Protein AF-E5FQI4-F1 (afdb_monomer_lite)

Sequence (164 aa):
KVDKHSTGGVGDKVTLILAPLVASFGVPVAKMSGRGLGHTGGTLDKLESIPGFKFEKTEKEFIDQVKETGIAIIGQSDELVKADKLLYALRDVTATVDIIPLIASSVMSKKIAAGSDAILLDVTVGDGAFMKSVEDARLLAQTMVDLGKSVGRETVAVITNMSQ

Foldseek 3Di:
DEEEDELFAAPPPCCVPVQLVCLVVVAQYQEEWEAADDNTGTNVVVQPVPPPDAQDDDPVRSVVCCVPRSGHYHYDDCPQPVVLVVVCVVCSVVVNNLPLVNSLCSVLSNVVSSVHQEYEYEQEEPDGGSHPDPVSSVVSQVSNCVVCVVVNHHYHYDYYYRND

Organism: Lactococcus lactis subsp. lactis (NCBI:txid1360)

Radius of gyration: 15.25 Å; chains: 1; bounding box: 43×40×39 Å

pLDDT: mean 90.94, std 6.34, range [64.56, 98.31]

Secondary structure (DSSP, 8-state):
-EEEEE---SS--HHHHHHHHHHHTT--EEEE----BTTBPPHHHHHTTSTT------HHHHHHHHHHHSEEEEPPPTTTTHHHHHHHHHHHTTT-SS-HHHHHHHHHHHHHHTT-SEEEEEEEESTTSSB-SHHHHHHHHHHHHHHHHHTT-EEEEEEEE---

Structure (mmCIF, N/CA/C/O backbone):
data_AF-E5FQI4-F1
#
_entry.id   AF-E5FQI4-F1
#
loop_
_atom_site.group_PDB
_atom_site.id
_atom_site.type_symbol
_atom_site.label_atom_id
_atom_site.label_alt_id
_atom_site.label_comp_id
_atom_site.label_asym_id
_atom_site.label_entity_id
_atom_site.label_seq_id
_atom_site.pdbx_PDB_ins_code
_atom_site.Cartn_x
_atom_site.Cartn_y
_atom_site.Cartn_z
_atom_site.occupancy
_atom_site.B_iso_or_equiv
_atom_site.auth_seq_id
_atom_site.auth_comp_id
_atom_site.auth_asym_id
_atom_site.auth_atom_id
_atom_site.pdbx_PDB_model_num
ATOM 1 N N . LYS A 1 1 ? -11.974 -5.415 7.367 1.00 84.25 1 LYS A N 1
ATOM 2 C CA . LYS A 1 1 ? -11.230 -4.143 7.178 1.00 84.25 1 LYS A CA 1
ATOM 3 C C . LYS A 1 1 ? -10.576 -4.161 5.809 1.00 84.25 1 LYS A C 1
ATOM 5 O O . LYS A 1 1 ? -10.021 -5.197 5.448 1.00 84.25 1 LYS A O 1
ATOM 10 N N . VAL A 1 2 ? -10.653 -3.057 5.067 1.00 90.94 2 VAL A N 1
ATOM 11 C CA . VAL A 1 2 ? -10.083 -2.956 3.714 1.00 90.94 2 VAL A CA 1
ATOM 12 C C . VAL A 1 2 ? -8.929 -1.953 3.673 1.00 90.94 2 VAL A C 1
ATOM 14 O O . VAL A 1 2 ? -8.959 -0.949 4.389 1.00 90.94 2 VAL A O 1
ATOM 17 N N . ASP A 1 3 ? -7.935 -2.212 2.823 1.00 90.81 3 ASP A N 1
ATOM 18 C CA . ASP A 1 3 ? -6.847 -1.275 2.516 1.00 90.81 3 ASP A CA 1
ATOM 19 C C . ASP A 1 3 ? -6.609 -1.200 0.999 1.00 90.81 3 ASP A C 1
ATOM 21 O O . ASP A 1 3 ? -6.837 -2.158 0.261 1.00 90.81 3 ASP A O 1
ATOM 25 N N . LYS A 1 4 ? -6.130 -0.043 0.536 1.00 93.38 4 LYS A N 1
ATOM 26 C CA . LYS A 1 4 ? -5.667 0.184 -0.835 1.00 93.38 4 LYS A CA 1
ATOM 27 C C . LYS A 1 4 ? -4.193 0.534 -0.808 1.00 93.38 4 LYS A C 1
ATOM 29 O O . LYS A 1 4 ? -3.795 1.434 -0.075 1.00 93.38 4 LYS A O 1
ATOM 34 N N . HIS A 1 5 ? -3.375 -0.081 -1.646 1.00 93.19 5 HIS A N 1
ATOM 35 C CA . HIS A 1 5 ? -1.988 0.329 -1.847 1.00 93.19 5 HIS A CA 1
ATOM 36 C C . HIS A 1 5 ? -1.765 0.774 -3.290 1.00 93.19 5 HIS A C 1
ATOM 38 O O . HIS A 1 5 ? -2.374 0.221 -4.193 1.00 93.19 5 HIS A O 1
ATOM 44 N N . SER A 1 6 ? -0.919 1.783 -3.488 1.00 92.94 6 SER A N 1
ATOM 45 C CA . SER A 1 6 ? -0.426 2.205 -4.802 1.00 92.94 6 SER A CA 1
ATOM 46 C C . SER A 1 6 ? 1.059 1.919 -4.845 1.00 92.94 6 SER A C 1
ATOM 48 O O . SER A 1 6 ? 1.744 2.264 -3.882 1.00 92.94 6 SER A O 1
ATOM 50 N N . THR A 1 7 ? 1.559 1.337 -5.932 1.00 90.06 7 THR A N 1
ATOM 51 C CA . THR A 1 7 ? 3.007 1.159 -6.125 1.00 90.06 7 THR A CA 1
ATOM 52 C C . THR A 1 7 ? 3.751 2.487 -6.266 1.00 90.06 7 THR A C 1
ATOM 54 O O . THR A 1 7 ? 4.971 2.498 -6.169 1.00 90.06 7 THR A O 1
ATOM 57 N N . GLY A 1 8 ? 3.038 3.605 -6.436 1.00 83.69 8 GLY A N 1
ATOM 58 C CA . GLY A 1 8 ? 3.603 4.950 -6.505 1.00 83.69 8 GLY A CA 1
ATOM 59 C C . GLY A 1 8 ? 3.399 5.585 -7.875 1.00 83.69 8 GLY A C 1
ATOM 60 O O . GLY A 1 8 ? 3.287 4.899 -8.888 1.00 83.69 8 GLY A O 1
ATOM 61 N N . GLY A 1 9 ? 3.322 6.909 -7.904 1.00 86.62 9 GLY A N 1
ATOM 62 C CA . GLY A 1 9 ? 3.080 7.657 -9.130 1.00 86.62 9 GLY A CA 1
ATOM 63 C C . GLY A 1 9 ? 3.129 9.161 -8.912 1.00 86.62 9 GLY A C 1
ATOM 64 O O . GLY A 1 9 ? 3.142 9.653 -7.775 1.00 86.62 9 GLY A O 1
ATOM 65 N N . VAL A 1 10 ? 3.142 9.903 -10.012 1.00 89.88 10 VAL A N 1
ATOM 66 C CA . VAL A 1 10 ? 3.104 11.365 -9.996 1.00 89.88 10 VAL A CA 1
ATOM 67 C C . VAL A 1 10 ? 1.650 11.814 -9.854 1.00 89.88 10 VAL A C 1
ATOM 69 O O . VAL A 1 10 ? 0.756 11.329 -10.532 1.00 89.88 10 VAL A O 1
ATOM 72 N N . GLY A 1 11 ? 1.371 12.708 -8.903 1.00 88.88 11 GLY A N 1
ATOM 73 C CA . GLY A 1 11 ? 0.021 13.258 -8.732 1.00 88.88 11 GLY A CA 1
ATOM 74 C C . GLY A 1 11 ? -1.050 12.296 -8.183 1.00 88.88 11 GLY A C 1
ATOM 75 O O . GLY A 1 11 ? -2.192 12.728 -8.026 1.00 88.88 11 GLY A O 1
ATOM 76 N N . ASP A 1 12 ? -0.714 11.053 -7.803 1.00 91.38 12 ASP A N 1
ATOM 77 C CA . ASP A 1 12 ? -1.692 10.057 -7.316 1.00 91.38 12 ASP A CA 1
ATOM 78 C C . ASP A 1 12 ? -2.394 10.509 -6.021 1.00 91.38 12 ASP A C 1
ATOM 80 O O . ASP A 1 12 ? -1.868 10.410 -4.908 1.00 91.38 12 ASP A O 1
ATOM 84 N N . LYS A 1 13 ? -3.612 11.028 -6.168 1.00 94.12 13 LYS A N 1
ATOM 85 C CA . LYS A 1 13 ? -4.482 11.498 -5.081 1.00 94.12 13 LYS A CA 1
ATOM 86 C C . LYS A 1 13 ? -5.642 10.546 -4.799 1.00 94.12 13 LYS A C 1
ATOM 88 O O . LYS A 1 13 ? -6.552 10.915 -4.060 1.00 94.12 13 LYS A O 1
ATOM 93 N N . VAL A 1 14 ? -5.610 9.328 -5.351 1.00 95.19 14 VAL A N 1
ATOM 94 C CA . VAL A 1 14 ? -6.718 8.367 -5.258 1.00 95.19 14 VAL A CA 1
ATOM 95 C C . VAL A 1 14 ? -7.086 8.103 -3.803 1.00 95.19 14 VAL A C 1
ATOM 97 O O . VAL A 1 14 ? -8.263 8.146 -3.468 1.00 95.19 14 VAL A O 1
ATOM 100 N N . THR A 1 15 ? -6.106 7.914 -2.913 1.00 95.00 15 THR A N 1
ATOM 101 C CA . THR A 1 15 ? -6.368 7.656 -1.485 1.00 95.00 15 THR A CA 1
ATOM 102 C C . THR A 1 15 ? -7.215 8.747 -0.824 1.00 95.00 15 THR A C 1
ATOM 104 O O . THR A 1 15 ? -8.093 8.420 -0.031 1.00 95.00 15 THR A O 1
ATOM 107 N N . LEU A 1 16 ? -6.978 10.023 -1.156 1.00 95.00 16 LEU A N 1
ATOM 108 C CA . LEU A 1 16 ? -7.677 11.157 -0.537 1.00 95.00 16 LEU A CA 1
ATOM 109 C C . LEU A 1 16 ? -9.179 11.156 -0.849 1.00 95.00 16 LEU A C 1
ATOM 111 O O . LEU A 1 16 ? -9.964 11.699 -0.082 1.00 95.00 16 LEU A O 1
ATOM 115 N N . ILE A 1 17 ? -9.565 10.540 -1.968 1.00 96.38 17 ILE A N 1
ATOM 116 C CA . ILE A 1 17 ? -10.950 10.462 -2.441 1.00 96.38 17 ILE A CA 1
ATOM 117 C C . ILE A 1 17 ? -11.551 9.100 -2.083 1.00 96.38 17 ILE A C 1
ATOM 119 O O . ILE A 1 17 ? -12.643 9.016 -1.529 1.00 96.38 17 ILE A O 1
ATOM 123 N N . LEU A 1 18 ? -10.823 8.023 -2.378 1.00 95.25 18 LEU A N 1
ATOM 124 C CA . LEU A 1 18 ? -11.298 6.652 -2.238 1.00 95.25 18 LEU A CA 1
ATOM 125 C C . LEU A 1 18 ? -11.556 6.286 -0.778 1.00 95.25 18 LEU A C 1
ATOM 127 O O . LEU A 1 18 ? -12.556 5.640 -0.490 1.00 95.25 18 LEU A O 1
ATOM 131 N N . ALA A 1 19 ? -10.677 6.694 0.139 1.00 94.69 19 ALA A N 1
ATOM 132 C CA . ALA A 1 19 ? -10.818 6.332 1.541 1.00 94.69 19 ALA A CA 1
ATOM 133 C C . ALA A 1 19 ? -12.125 6.878 2.158 1.00 94.69 19 ALA A C 1
ATOM 135 O O . ALA A 1 19 ? -12.893 6.065 2.676 1.00 94.69 19 ALA A O 1
ATOM 136 N N . PRO A 1 20 ? -12.447 8.191 2.080 1.00 95.62 20 PRO A N 1
ATOM 137 C CA . PRO A 1 20 ? -13.720 8.691 2.602 1.00 95.62 20 PRO A CA 1
ATOM 138 C C . PRO A 1 20 ? -14.929 8.187 1.804 1.00 95.62 20 PRO A C 1
ATOM 140 O O . PRO A 1 20 ? -15.966 7.909 2.400 1.00 95.62 20 PRO A O 1
ATOM 143 N N . LEU A 1 21 ? -14.803 8.004 0.482 1.00 96.88 21 LEU A N 1
ATOM 144 C CA . LEU A 1 21 ? -15.883 7.455 -0.343 1.00 96.88 21 LEU A CA 1
ATOM 145 C C . LEU A 1 21 ? -16.272 6.043 0.109 1.00 96.88 21 LEU A C 1
ATOM 147 O O . LEU A 1 21 ? -17.442 5.778 0.357 1.00 96.88 21 LEU A O 1
ATOM 151 N N . VAL A 1 22 ? -15.298 5.144 0.261 1.00 95.31 22 VAL A N 1
ATOM 152 C CA . VAL A 1 22 ? -15.537 3.761 0.701 1.00 95.31 22 VAL A CA 1
ATOM 153 C C . VAL A 1 22 ? -16.083 3.726 2.131 1.00 95.31 22 VAL A C 1
ATOM 155 O O . VAL A 1 22 ? -17.049 3.011 2.396 1.00 95.31 22 VAL A O 1
ATOM 158 N N . ALA A 1 23 ? -15.534 4.549 3.030 1.00 95.69 23 ALA A N 1
ATOM 159 C CA . ALA A 1 23 ? -16.032 4.665 4.399 1.00 95.69 23 ALA A CA 1
ATOM 160 C C . ALA A 1 23 ? -17.492 5.152 4.459 1.00 95.69 23 ALA A C 1
ATOM 162 O O . ALA A 1 23 ? -18.260 4.670 5.290 1.00 95.69 23 ALA A O 1
ATOM 163 N N . SER A 1 24 ? -17.912 6.028 3.535 1.00 96.69 24 SER A N 1
ATOM 164 C CA . SER A 1 24 ? -19.301 6.507 3.447 1.00 96.69 24 SER A CA 1
ATOM 16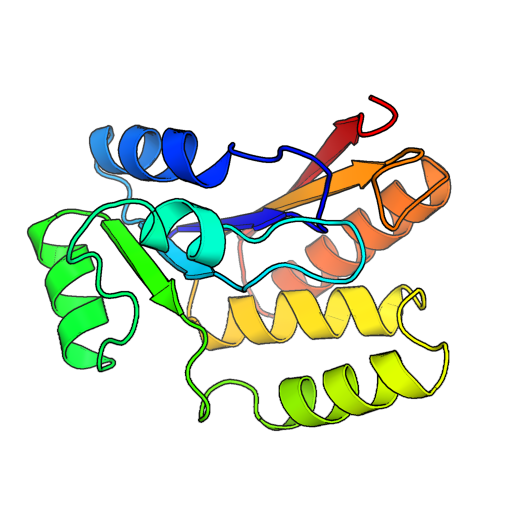5 C C . SER A 1 24 ? -20.321 5.401 3.132 1.00 96.69 24 SER A C 1
ATOM 167 O O . SER A 1 24 ? -21.494 5.539 3.468 1.00 96.69 24 SER A O 1
ATOM 169 N N . PHE A 1 25 ? -19.874 4.272 2.568 1.00 96.25 25 PHE A N 1
ATOM 170 C CA . PHE A 1 25 ? -20.691 3.073 2.346 1.00 96.25 25 PHE A CA 1
ATOM 171 C C . PHE A 1 25 ? -20.656 2.083 3.527 1.00 96.25 25 PHE A C 1
ATOM 173 O O . PHE A 1 25 ? -21.089 0.941 3.388 1.00 96.25 25 PHE A O 1
ATOM 180 N N . GLY A 1 26 ? -20.129 2.485 4.689 1.00 94.75 26 GLY A N 1
ATOM 181 C CA . GLY A 1 26 ? -20.068 1.647 5.892 1.00 94.75 26 GLY A CA 1
ATOM 182 C C . GLY A 1 26 ? -18.933 0.618 5.893 1.00 94.75 26 GLY A C 1
ATOM 183 O O . GLY A 1 26 ? -18.915 -0.282 6.731 1.00 94.75 26 GLY A O 1
ATOM 184 N N . VAL A 1 27 ? -17.977 0.730 4.967 1.00 95.25 27 VAL A N 1
ATOM 185 C CA . VAL A 1 27 ? -16.831 -0.181 4.881 1.00 95.25 27 VAL A CA 1
ATOM 186 C C . VAL A 1 27 ? -15.670 0.366 5.724 1.00 95.25 27 VAL A C 1
ATOM 188 O O . VAL A 1 27 ? -15.182 1.455 5.428 1.00 95.25 27 VAL A O 1
ATOM 191 N N . PRO A 1 28 ? -15.159 -0.369 6.734 1.00 94.50 28 PRO A N 1
ATOM 192 C CA . PRO A 1 28 ? -14.067 0.124 7.573 1.00 94.50 28 PRO A CA 1
ATOM 193 C C . PRO A 1 28 ? -12.742 0.228 6.805 1.00 94.50 28 PRO A C 1
ATOM 195 O O . PRO A 1 28 ? -12.174 -0.797 6.398 1.00 94.50 28 PRO A O 1
ATOM 198 N N . VAL A 1 29 ? -12.226 1.453 6.668 1.00 93.69 29 VAL A N 1
ATOM 199 C CA . VAL A 1 29 ? -10.956 1.769 5.998 1.00 93.69 29 VAL A CA 1
ATOM 200 C C . VAL A 1 29 ? -9.863 2.010 7.036 1.00 93.69 29 VAL A C 1
ATOM 202 O O . VAL A 1 29 ? -9.844 3.025 7.731 1.00 93.69 29 VAL A O 1
ATOM 205 N N . ALA A 1 30 ? -8.923 1.073 7.127 1.00 89.75 30 ALA A N 1
ATOM 206 C CA . ALA A 1 30 ? -7.845 1.086 8.111 1.00 89.75 30 ALA A CA 1
ATOM 207 C C . ALA A 1 30 ? -6.500 1.126 7.375 1.00 89.75 30 ALA A C 1
ATOM 209 O O . A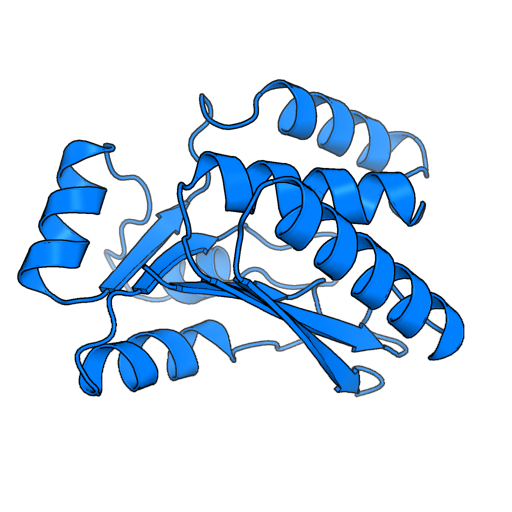LA A 1 30 ? -5.948 0.086 7.019 1.00 89.75 30 ALA A O 1
ATOM 210 N N . LYS A 1 31 ? -5.993 2.333 7.094 1.00 89.00 31 LYS A N 1
ATOM 211 C CA . LYS A 1 31 ? -4.905 2.529 6.134 1.00 89.00 31 LYS A CA 1
ATOM 212 C C . LYS A 1 31 ? -3.645 3.121 6.759 1.00 89.00 31 LYS A C 1
ATOM 214 O O . LYS A 1 31 ? -3.642 4.238 7.266 1.00 89.00 31 LYS A O 1
ATOM 219 N N . MET A 1 32 ? -2.529 2.419 6.571 1.00 86.88 32 MET A N 1
ATOM 220 C CA . MET A 1 32 ? -1.186 2.974 6.768 1.00 86.88 32 MET A CA 1
ATOM 221 C C . MET A 1 32 ? -0.636 3.492 5.434 1.00 86.88 32 MET A C 1
ATOM 223 O O . MET A 1 32 ? -0.619 2.764 4.428 1.00 86.88 32 MET A O 1
ATOM 227 N N . SER A 1 33 ? -0.192 4.747 5.427 1.00 87.88 33 SER A N 1
ATOM 228 C CA . SER A 1 33 ? 0.365 5.439 4.260 1.00 87.88 33 SER A CA 1
ATOM 229 C C . SER A 1 33 ? 1.818 5.844 4.488 1.00 87.88 33 SER A C 1
ATOM 231 O O . SER A 1 33 ? 2.274 5.930 5.621 1.00 87.88 33 SER A O 1
ATOM 233 N N . GLY A 1 34 ? 2.551 6.057 3.396 1.00 83.31 34 GLY A N 1
ATOM 234 C CA . GLY A 1 34 ? 3.926 6.552 3.420 1.00 83.31 34 GLY A CA 1
ATOM 235 C C . GLY A 1 34 ? 4.048 7.981 2.891 1.00 83.31 34 GLY A C 1
ATOM 236 O O . GLY A 1 34 ? 3.088 8.551 2.349 1.00 83.31 34 GLY A O 1
ATOM 237 N N . ARG A 1 35 ? 5.258 8.518 3.047 1.00 85.12 35 ARG A N 1
ATOM 238 C CA . ARG A 1 35 ? 5.745 9.723 2.366 1.00 85.12 35 ARG A CA 1
ATOM 239 C C . ARG A 1 35 ? 6.190 9.397 0.935 1.00 85.12 35 ARG A C 1
ATOM 241 O O . ARG A 1 35 ? 6.174 8.231 0.535 1.00 85.12 35 ARG A O 1
ATOM 248 N N . GLY A 1 36 ? 6.526 10.426 0.167 1.00 81.62 36 GLY A N 1
ATOM 249 C CA . GLY A 1 36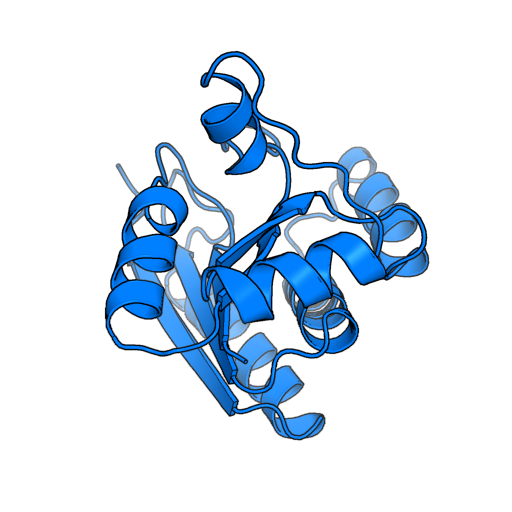 ? 7.045 10.302 -1.192 1.00 81.62 36 GLY A CA 1
ATOM 250 C C . GLY A 1 36 ? 8.361 9.528 -1.268 1.00 81.62 36 GLY A C 1
ATOM 251 O O . GLY A 1 36 ? 9.116 9.465 -0.298 1.00 81.62 36 GLY A O 1
ATOM 252 N N . LEU A 1 37 ? 8.625 8.943 -2.439 1.00 72.00 37 LEU A N 1
ATOM 253 C CA . LEU A 1 37 ? 9.883 8.272 -2.767 1.00 72.00 37 LEU A CA 1
ATOM 254 C C . LEU A 1 37 ? 10.380 8.733 -4.137 1.00 72.00 37 LEU A C 1
ATOM 256 O O . LEU A 1 37 ? 9.645 8.663 -5.129 1.00 72.00 37 LEU A O 1
ATOM 260 N N . GLY A 1 38 ? 11.646 9.144 -4.210 1.00 75.50 38 GLY A N 1
ATOM 261 C CA . GLY A 1 38 ? 12.243 9.643 -5.444 1.00 75.50 38 GLY A CA 1
ATOM 262 C C . GLY A 1 38 ? 11.437 10.819 -5.999 1.00 75.50 38 GLY A C 1
ATOM 263 O O . GLY A 1 38 ? 11.236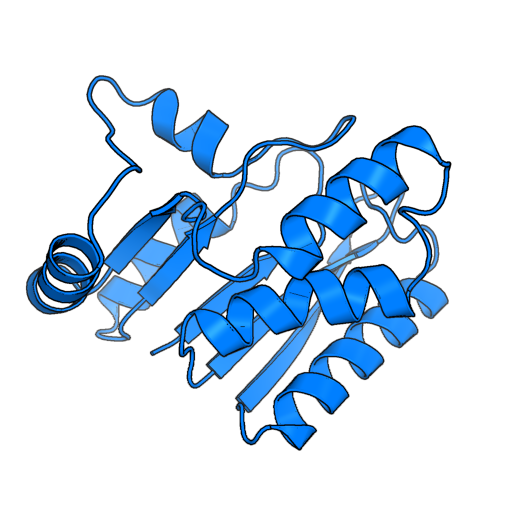 11.818 -5.316 1.00 75.50 38 GLY A O 1
ATOM 264 N N . HIS A 1 39 ? 10.941 10.684 -7.228 1.00 80.88 39 HIS A N 1
ATOM 265 C CA . HIS A 1 39 ? 10.108 11.698 -7.886 1.00 80.88 39 HIS A CA 1
ATOM 266 C C . HIS A 1 39 ? 8.601 11.551 -7.589 1.00 80.88 39 HIS A C 1
ATOM 268 O O . HIS A 1 39 ? 7.800 12.368 -8.045 1.00 80.88 39 HIS A O 1
ATOM 274 N N . THR A 1 40 ? 8.190 10.515 -6.852 1.00 81.69 40 THR A N 1
ATOM 275 C CA . THR A 1 40 ? 6.778 10.244 -6.538 1.00 81.69 40 THR A CA 1
ATOM 276 C C . THR A 1 40 ? 6.378 10.870 -5.200 1.00 81.69 40 THR A C 1
ATOM 278 O O . THR A 1 40 ? 7.145 10.855 -4.238 1.00 81.69 40 THR A O 1
ATOM 281 N N . GLY A 1 41 ? 5.164 11.422 -5.118 1.00 84.19 41 GLY A N 1
ATOM 282 C CA . GLY A 1 41 ? 4.650 12.058 -3.897 1.00 84.19 41 GLY A CA 1
ATOM 283 C C . GLY A 1 41 ? 3.875 11.093 -2.994 1.00 84.19 41 GLY A C 1
ATOM 284 O O . GLY A 1 41 ? 3.172 10.210 -3.485 1.00 84.19 41 GLY A O 1
ATOM 285 N N . GLY A 1 42 ? 3.933 11.292 -1.674 1.00 89.00 42 GLY A N 1
ATOM 286 C CA . GLY A 1 42 ? 3.230 10.464 -0.693 1.00 89.00 42 GLY A CA 1
ATOM 287 C C . GLY A 1 42 ? 1.817 10.946 -0.378 1.00 89.00 42 GLY A C 1
ATOM 288 O O . GLY A 1 42 ? 1.460 12.102 -0.595 1.00 89.00 42 GLY A O 1
ATOM 289 N N . THR A 1 43 ? 0.983 10.059 0.172 1.00 92.69 43 THR A N 1
ATOM 290 C CA . THR A 1 43 ? -0.333 10.469 0.702 1.00 92.69 43 THR A CA 1
ATOM 291 C C . THR A 1 43 ? -0.171 11.311 1.969 1.00 92.69 43 THR A C 1
ATOM 293 O O . THR A 1 43 ? -0.930 12.257 2.157 1.00 92.69 43 THR A O 1
ATOM 296 N N . LEU A 1 44 ? 0.813 10.993 2.821 1.00 91.38 44 LEU A N 1
ATOM 297 C CA . LEU A 1 44 ? 1.037 11.736 4.064 1.00 91.38 44 LEU A CA 1
ATOM 298 C C . LEU A 1 44 ? 1.453 13.181 3.798 1.00 91.38 44 LEU A C 1
ATOM 300 O O . LEU A 1 44 ? 0.855 14.079 4.375 1.00 91.38 44 LEU A O 1
ATOM 304 N N . ASP A 1 45 ? 2.378 13.401 2.859 1.00 90.31 45 ASP A N 1
ATOM 305 C CA . ASP A 1 45 ? 2.854 14.750 2.521 1.00 90.31 45 ASP A CA 1
ATOM 306 C C . ASP A 1 45 ? 1.702 15.645 2.028 1.00 90.31 45 ASP A C 1
ATOM 308 O O . ASP A 1 45 ? 1.668 16.845 2.280 1.00 90.31 45 ASP A O 1
ATOM 312 N N . LYS A 1 46 ? 0.709 15.046 1.355 1.00 94.38 46 LYS A N 1
ATOM 313 C CA . LYS A 1 46 ? -0.501 15.744 0.897 1.00 94.38 46 LYS A CA 1
ATOM 314 C C . LYS A 1 46 ? -1.456 16.051 2.047 1.00 94.38 46 LYS A C 1
ATOM 316 O O . LYS A 1 46 ? -2.070 17.105 2.052 1.00 94.38 46 LYS A O 1
ATOM 321 N N . LEU A 1 47 ? -1.616 15.136 3.002 1.00 94.88 47 LEU A N 1
ATOM 322 C CA . LEU A 1 47 ? -2.500 15.349 4.152 1.00 94.88 47 LEU A CA 1
ATOM 323 C C . LEU A 1 47 ? -1.922 16.364 5.144 1.00 94.88 47 LEU A C 1
ATOM 325 O O . LEU A 1 47 ? -2.679 17.125 5.735 1.00 94.88 47 LEU A O 1
ATOM 329 N N . GLU A 1 48 ? -0.598 16.429 5.282 1.00 93.31 48 GLU A N 1
ATOM 330 C CA . GLU A 1 48 ? 0.085 17.441 6.099 1.00 93.31 48 GLU A CA 1
ATOM 331 C C . GLU A 1 48 ? -0.098 18.872 5.579 1.00 93.31 48 GLU A C 1
ATOM 333 O O . GLU A 1 48 ? 0.085 19.822 6.338 1.00 93.31 48 GLU A O 1
ATOM 338 N N . SER A 1 49 ? -0.516 19.059 4.321 1.00 94.81 49 SER A N 1
ATOM 339 C CA . SER A 1 49 ? -0.882 20.391 3.833 1.00 94.81 49 SER A CA 1
ATOM 340 C C . SER A 1 49 ? -2.151 20.936 4.502 1.00 94.81 49 SER A C 1
ATOM 342 O O . SER A 1 49 ? -2.461 22.115 4.342 1.00 94.81 49 SER A O 1
ATOM 344 N N . ILE A 1 50 ? -2.914 20.093 5.207 1.00 96.25 50 ILE A N 1
ATOM 345 C CA . ILE A 1 50 ? -4.082 20.489 5.994 1.00 96.25 50 ILE A CA 1
ATOM 346 C C . ILE A 1 50 ? -3.590 20.928 7.385 1.00 96.25 50 ILE A C 1
ATOM 348 O O . ILE A 1 50 ? -3.070 20.095 8.135 1.00 96.25 50 ILE A O 1
ATOM 352 N N . PRO A 1 51 ? -3.765 22.207 7.774 1.00 96.19 51 PRO A N 1
ATOM 353 C CA . PRO A 1 51 ? -3.284 22.703 9.059 1.00 96.19 51 PRO A CA 1
ATOM 354 C C . PRO A 1 51 ? -3.808 21.879 10.241 1.00 96.19 51 PRO A C 1
ATOM 356 O O . PRO A 1 51 ? -5.014 21.707 10.410 1.00 96.19 51 PRO A O 1
ATOM 359 N N . GLY A 1 52 ? -2.888 21.380 11.070 1.00 93.12 52 GLY A N 1
ATOM 360 C CA . GLY A 1 52 ? -3.211 20.597 12.265 1.00 93.12 52 GLY A CA 1
ATOM 361 C C . GLY A 1 52 ? -3.486 19.109 12.024 1.00 93.12 52 GLY A C 1
ATOM 362 O O . GLY A 1 52 ? -3.808 18.407 12.984 1.00 93.12 52 GLY A O 1
ATOM 363 N N . PHE A 1 53 ? -3.343 18.601 10.794 1.00 92.88 53 PHE A N 1
ATOM 364 C CA . PHE A 1 53 ? -3.470 17.170 10.526 1.00 92.88 53 PHE A CA 1
ATOM 365 C C . PHE A 1 53 ? -2.372 16.371 11.244 1.00 92.88 53 PHE A C 1
ATOM 367 O O . PHE A 1 53 ? -1.184 16.653 11.098 1.00 92.88 53 PHE A O 1
ATOM 374 N N . LYS A 1 54 ? -2.770 15.350 12.013 1.00 88.94 54 LYS A N 1
ATOM 375 C CA . LYS A 1 54 ? -1.858 14.448 12.732 1.00 88.94 54 LYS A CA 1
ATOM 376 C C . LYS A 1 54 ? -2.024 13.022 12.217 1.00 88.94 54 LYS A C 1
ATOM 378 O O . LYS A 1 54 ? -3.102 12.443 12.346 1.00 88.94 54 LYS A O 1
ATOM 383 N N . PHE A 1 55 ? -0.953 12.458 11.662 1.00 87.88 55 PHE A N 1
ATOM 384 C CA . PHE A 1 55 ? -0.909 11.074 11.167 1.00 87.88 55 PHE A CA 1
ATOM 385 C C . PHE A 1 55 ? -0.234 10.103 12.144 1.00 87.88 55 PHE A C 1
ATOM 387 O O . PHE A 1 55 ? -0.338 8.890 11.961 1.00 87.88 55 PHE A O 1
ATOM 394 N N . GLU A 1 56 ? 0.462 10.613 13.159 1.00 87.12 56 GLU A N 1
ATOM 395 C CA . GLU A 1 56 ? 1.031 9.816 14.244 1.00 87.12 56 GLU A CA 1
ATOM 396 C C . GLU A 1 56 ? -0.070 9.503 15.254 1.00 87.12 56 GLU A C 1
ATOM 398 O O . GLU A 1 56 ? -0.663 10.406 15.847 1.00 87.12 56 GLU A O 1
ATOM 403 N N . LYS A 1 57 ? -0.375 8.214 15.403 1.00 84.19 57 LYS A N 1
ATOM 404 C CA . LYS A 1 57 ? -1.387 7.701 16.325 1.00 84.19 57 LYS A CA 1
ATOM 405 C C . LYS A 1 57 ? -0.893 6.410 16.949 1.00 84.19 57 LYS A C 1
ATOM 407 O O . LYS A 1 57 ? -0.271 5.588 16.277 1.00 84.19 57 LYS A O 1
ATOM 412 N N . THR A 1 58 ? -1.211 6.219 18.220 1.00 86.56 58 THR A N 1
ATOM 413 C CA . THR A 1 58 ? -1.082 4.919 18.877 1.00 86.56 58 THR A CA 1
ATOM 414 C C . THR A 1 58 ? -2.026 3.902 18.232 1.00 86.56 58 THR A C 1
ATOM 416 O O . THR A 1 58 ? -3.027 4.261 17.607 1.00 86.56 58 THR A O 1
ATOM 419 N N . GLU A 1 59 ? -1.749 2.609 18.417 1.00 82.75 59 GLU A N 1
ATOM 420 C CA . GLU A 1 59 ? -2.632 1.539 17.934 1.00 82.75 59 GLU A CA 1
ATOM 421 C C . GLU A 1 59 ? -4.067 1.705 18.456 1.00 82.75 59 GLU A C 1
ATOM 423 O O . GLU A 1 59 ? -5.033 1.549 17.707 1.00 82.75 59 GLU A O 1
ATOM 428 N N . LYS A 1 60 ? -4.212 2.100 19.726 1.00 89.31 60 LYS A N 1
ATOM 429 C CA . LYS A 1 60 ? -5.515 2.366 20.337 1.00 89.31 60 LYS A CA 1
ATOM 430 C C . LYS A 1 60 ? -6.254 3.502 19.631 1.00 89.31 60 LYS A C 1
ATOM 432 O O . LYS A 1 60 ? -7.398 3.311 19.236 1.00 89.31 60 LYS A O 1
ATOM 437 N N . GLU A 1 61 ? -5.611 4.652 19.433 1.00 91.25 61 GLU A N 1
ATOM 438 C CA . GLU A 1 61 ? -6.224 5.797 18.741 1.00 91.25 61 GLU A CA 1
ATOM 439 C C . GLU A 1 61 ? -6.592 5.469 17.291 1.00 91.25 61 GLU A C 1
ATOM 441 O O . GLU A 1 61 ? -7.609 5.942 16.787 1.00 91.25 61 GLU A O 1
ATOM 446 N N . PHE A 1 62 ? -5.781 4.650 16.617 1.00 88.06 62 PHE A N 1
ATOM 447 C CA . PHE A 1 62 ? -6.072 4.159 15.274 1.00 88.06 62 PHE A CA 1
ATOM 448 C C . PHE A 1 62 ? -7.334 3.288 15.250 1.00 88.06 62 PHE A C 1
ATOM 450 O O . PHE A 1 62 ? -8.235 3.531 14.446 1.00 88.06 62 PHE A O 1
ATOM 457 N N . ILE A 1 63 ? -7.428 2.305 16.149 1.00 88.94 63 ILE A N 1
ATOM 458 C CA . ILE A 1 63 ? -8.592 1.417 16.256 1.00 88.94 63 ILE A CA 1
ATOM 459 C C . ILE A 1 63 ? -9.850 2.209 16.620 1.00 88.94 63 ILE A C 1
ATOM 461 O O . ILE A 1 63 ? -10.899 2.003 16.007 1.00 88.94 63 ILE A O 1
ATOM 465 N N . ASP A 1 64 ? -9.748 3.098 17.606 1.00 94.06 64 ASP A N 1
ATOM 466 C CA . ASP A 1 64 ? -10.875 3.888 18.094 1.00 94.06 64 ASP A CA 1
ATOM 467 C C . ASP A 1 64 ? -11.395 4.821 16.985 1.00 94.06 64 ASP A C 1
ATOM 469 O O . ASP A 1 64 ? -12.598 4.845 16.729 1.00 94.06 64 ASP A O 1
ATOM 473 N N . GLN A 1 65 ? -10.508 5.461 16.211 1.00 93.56 65 GLN A N 1
ATOM 474 C CA . GLN A 1 65 ? -10.913 6.291 15.072 1.00 93.56 65 GLN A CA 1
ATOM 475 C C . GLN A 1 65 ? -11.626 5.490 13.971 1.00 93.56 65 GLN A C 1
ATOM 477 O O . GLN A 1 65 ? -12.631 5.962 13.433 1.00 93.56 65 GLN A O 1
ATOM 482 N N . VAL A 1 66 ? -11.139 4.292 13.617 1.00 93.25 66 VAL A N 1
ATOM 483 C CA . VAL A 1 66 ? -11.809 3.445 12.609 1.00 93.25 66 VAL A CA 1
ATOM 484 C C . VAL A 1 66 ? -13.203 3.035 13.087 1.00 93.25 66 VAL A C 1
ATOM 486 O O . VAL A 1 66 ? -14.126 2.988 12.279 1.00 93.25 66 VAL A O 1
ATOM 489 N N . LYS A 1 67 ? -13.380 2.763 14.385 1.00 93.69 67 LYS A N 1
ATOM 490 C CA . LYS A 1 67 ? -14.692 2.428 14.962 1.00 93.69 67 LYS A CA 1
ATOM 491 C C . LYS A 1 67 ? -15.646 3.622 14.994 1.00 93.69 67 LYS A C 1
ATOM 493 O O . LYS A 1 67 ? -16.830 3.438 14.748 1.00 93.69 67 LYS A O 1
ATOM 498 N N . GLU A 1 68 ? -15.140 4.810 15.309 1.00 95.50 68 GLU A N 1
ATOM 499 C CA . GLU A 1 68 ? -15.947 6.027 15.448 1.00 95.50 68 GLU A CA 1
ATOM 500 C C . GLU A 1 68 ? -16.344 6.622 14.092 1.00 95.50 68 GLU A C 1
ATOM 502 O O . GLU A 1 68 ? -17.499 6.975 13.874 1.00 95.50 68 GLU A O 1
ATOM 507 N N . THR A 1 69 ? -15.387 6.722 13.168 1.00 94.81 69 THR A N 1
ATOM 508 C CA . THR A 1 69 ? -15.547 7.473 11.909 1.00 94.81 69 THR A CA 1
ATOM 509 C C . THR A 1 69 ? -15.574 6.589 10.663 1.00 94.81 69 THR A C 1
ATOM 511 O O . THR A 1 69 ? -15.828 7.078 9.565 1.00 94.81 69 THR A O 1
ATOM 514 N N . GLY A 1 70 ? -15.279 5.293 10.797 1.00 94.38 70 GLY A N 1
ATOM 515 C CA . GLY A 1 70 ? -15.166 4.356 9.675 1.00 94.38 70 GLY A CA 1
ATOM 516 C C . GLY A 1 70 ? -13.847 4.447 8.897 1.00 94.38 70 GLY A C 1
ATOM 517 O O . GLY A 1 70 ? -13.591 3.594 8.044 1.00 94.38 70 GLY A O 1
ATOM 518 N N . ILE A 1 71 ? -12.989 5.436 9.183 1.00 95.00 71 ILE A N 1
ATOM 519 C CA . ILE A 1 71 ? -11.760 5.705 8.427 1.00 95.00 71 ILE A CA 1
ATOM 520 C C . ILE A 1 71 ? -10.609 6.172 9.319 1.00 95.00 71 ILE A C 1
ATOM 522 O O . ILE A 1 71 ? -10.729 7.124 10.085 1.00 95.00 71 ILE A O 1
ATOM 526 N N . ALA A 1 72 ? -9.431 5.585 9.124 1.00 92.56 72 ALA A N 1
ATOM 527 C CA . ALA A 1 72 ? -8.182 6.157 9.611 1.00 92.56 72 ALA A CA 1
ATOM 528 C C . ALA A 1 72 ? -7.074 6.044 8.559 1.00 92.56 72 ALA A C 1
ATOM 530 O O . ALA A 1 72 ? -6.850 4.976 7.984 1.00 92.56 72 ALA A O 1
ATOM 531 N N . ILE A 1 73 ? -6.370 7.158 8.338 1.00 92.06 73 ILE A N 1
ATOM 532 C CA . ILE A 1 73 ? -5.143 7.223 7.541 1.00 92.06 73 ILE A CA 1
ATOM 533 C C . ILE A 1 73 ? -4.025 7.675 8.471 1.00 92.06 73 ILE A C 1
ATOM 535 O O . ILE A 1 73 ? -4.017 8.820 8.917 1.00 92.06 73 ILE A O 1
ATOM 539 N N . ILE A 1 74 ? -3.098 6.768 8.758 1.00 89.44 74 ILE A N 1
ATOM 540 C CA . ILE A 1 74 ? -1.979 7.014 9.669 1.00 89.44 74 ILE A CA 1
ATOM 541 C C . ILE A 1 74 ? -0.641 6.824 8.962 1.00 89.44 74 ILE A C 1
ATOM 543 O O . ILE A 1 74 ? -0.566 6.237 7.873 1.00 89.44 74 ILE A O 1
ATOM 547 N N . GLY A 1 75 ? 0.417 7.325 9.592 1.00 85.19 75 GLY A N 1
ATOM 548 C CA . GLY A 1 75 ? 1.782 7.018 9.194 1.00 85.19 75 GLY A CA 1
ATOM 549 C C . GLY A 1 75 ? 2.154 5.564 9.459 1.00 85.19 75 GLY A C 1
ATOM 550 O O . GLY A 1 75 ? 1.453 4.829 10.155 1.00 85.19 75 GLY A O 1
ATOM 551 N N . GLN A 1 76 ? 3.273 5.139 8.883 1.00 74.81 76 GLN A N 1
ATOM 552 C CA . GLN A 1 76 ? 3.881 3.860 9.236 1.00 74.81 76 GLN A CA 1
ATOM 553 C C . GLN A 1 76 ? 4.467 3.971 10.650 1.00 74.81 76 GLN A C 1
ATOM 555 O O . GLN A 1 76 ? 5.214 4.905 10.925 1.00 74.81 76 GLN A O 1
ATOM 560 N N . SER A 1 77 ? 4.112 3.041 11.541 1.00 70.25 77 SER A N 1
ATOM 561 C CA . SER A 1 77 ? 4.745 2.934 12.861 1.00 70.25 77 SER A CA 1
ATOM 562 C C . SER A 1 77 ? 6.153 2.358 12.721 1.00 70.25 77 SER A C 1
ATOM 564 O O . SER A 1 77 ? 6.361 1.427 11.944 1.00 70.25 77 SER A O 1
ATOM 566 N N . ASP A 1 78 ? 7.097 2.867 13.514 1.00 64.56 78 ASP A N 1
ATOM 567 C CA . ASP A 1 78 ? 8.481 2.385 13.560 1.00 64.56 78 ASP A CA 1
ATOM 568 C C . ASP A 1 78 ? 8.619 0.938 14.049 1.00 64.56 78 ASP A C 1
ATOM 570 O O . ASP A 1 78 ? 9.622 0.277 13.761 1.00 64.56 78 ASP A O 1
ATOM 574 N N . GLU A 1 79 ? 7.618 0.433 14.770 1.00 68.81 79 GLU A N 1
ATOM 575 C CA . GLU A 1 79 ? 7.626 -0.934 15.292 1.00 68.81 79 GLU A CA 1
ATOM 576 C C . GLU A 1 79 ? 7.045 -1.951 14.306 1.00 68.81 79 GLU A C 1
ATOM 578 O O . GLU A 1 79 ? 7.383 -3.137 14.353 1.00 68.81 79 GLU A O 1
ATOM 583 N N . LEU A 1 80 ? 6.207 -1.501 13.367 1.00 71.06 80 LEU A N 1
ATOM 584 C CA . LEU A 1 80 ? 5.586 -2.381 12.388 1.00 71.06 80 LEU A CA 1
ATOM 585 C C . LEU A 1 80 ? 6.581 -2.656 11.251 1.00 71.06 80 LEU A C 1
ATOM 587 O O . LEU A 1 80 ? 7.128 -1.731 10.662 1.00 71.06 80 LEU A O 1
ATOM 591 N N . VAL A 1 81 ? 6.821 -3.934 10.938 1.00 79.69 81 VAL A N 1
ATOM 592 C CA . VAL A 1 81 ? 7.710 -4.397 9.848 1.00 79.69 81 VAL A CA 1
ATOM 593 C C . VAL A 1 81 ? 9.136 -3.811 9.847 1.00 79.69 81 VAL A C 1
ATOM 595 O O . VAL A 1 81 ? 9.704 -3.509 8.799 1.00 79.69 81 VAL A O 1
ATOM 598 N N . LYS A 1 82 ? 9.781 -3.725 11.017 1.00 85.44 82 LYS A N 1
ATOM 599 C CA . LYS A 1 82 ? 11.156 -3.203 11.178 1.00 85.44 82 LYS A CA 1
ATOM 600 C C . LYS A 1 82 ? 12.185 -3.763 10.178 1.00 85.44 82 LYS A C 1
ATOM 602 O O . LYS A 1 82 ? 13.052 -3.025 9.715 1.00 85.44 82 LYS A O 1
ATOM 607 N N . ALA A 1 83 ? 12.085 -5.046 9.827 1.00 89.81 83 ALA A N 1
ATOM 608 C CA . ALA A 1 83 ? 12.962 -5.672 8.835 1.00 89.81 83 ALA A CA 1
ATOM 609 C C . ALA A 1 83 ? 12.791 -5.067 7.431 1.00 89.81 83 ALA A C 1
ATOM 611 O O . ALA A 1 83 ? 13.786 -4.770 6.774 1.00 89.81 83 ALA A O 1
ATOM 612 N N . ASP A 1 84 ? 11.547 -4.830 7.000 1.00 87.94 84 ASP A N 1
ATOM 613 C CA . ASP A 1 84 ? 11.258 -4.160 5.730 1.00 87.94 84 ASP A CA 1
ATOM 614 C C . ASP A 1 84 ? 11.803 -2.733 5.737 1.00 87.94 84 ASP A C 1
ATOM 616 O O . ASP A 1 84 ? 12.475 -2.350 4.791 1.00 87.94 84 ASP A O 1
ATOM 620 N N . LYS A 1 85 ? 11.614 -1.974 6.825 1.00 84.00 85 LYS A N 1
ATOM 621 C CA . LYS A 1 85 ? 12.148 -0.606 6.941 1.00 84.00 85 LYS A CA 1
ATOM 622 C C . LYS A 1 85 ? 13.665 -0.560 6.716 1.00 84.00 85 LYS A C 1
ATOM 624 O O . LYS A 1 85 ? 14.148 0.262 5.940 1.00 84.00 85 LYS A O 1
ATOM 629 N N . LEU A 1 86 ? 14.410 -1.450 7.376 1.00 89.56 86 LEU A N 1
ATOM 630 C CA . LEU A 1 86 ? 15.867 -1.535 7.231 1.00 89.56 86 LEU A CA 1
ATOM 631 C C . LEU A 1 86 ? 16.274 -1.970 5.818 1.00 89.56 86 LEU A C 1
ATOM 633 O O . LEU A 1 86 ? 17.158 -1.361 5.219 1.00 89.56 86 LEU A O 1
ATOM 637 N N . LEU A 1 87 ? 15.615 -2.995 5.271 1.00 90.94 87 LEU A N 1
ATOM 638 C CA . LEU A 1 87 ? 15.909 -3.495 3.931 1.00 90.94 87 LEU A CA 1
ATOM 639 C C . LEU A 1 87 ? 15.564 -2.464 2.850 1.00 90.94 87 LEU A C 1
ATOM 641 O O . LEU A 1 87 ? 16.294 -2.325 1.876 1.00 90.94 87 LEU A O 1
ATOM 645 N N . TYR A 1 88 ? 14.476 -1.719 3.022 1.00 83.94 88 TYR A N 1
ATOM 646 C CA . TYR A 1 88 ? 14.048 -0.663 2.114 1.00 83.94 88 TYR A CA 1
ATOM 647 C C . TYR A 1 88 ? 15.047 0.495 2.091 1.00 83.94 88 TYR A C 1
ATOM 649 O O . TYR A 1 88 ? 15.452 0.921 1.013 1.00 83.94 88 TYR A O 1
ATOM 657 N N . ALA A 1 89 ? 15.511 0.941 3.265 1.00 85.50 89 ALA A N 1
ATOM 658 C CA . ALA A 1 89 ? 16.557 1.958 3.365 1.00 85.50 89 ALA A CA 1
ATOM 659 C C . ALA A 1 89 ? 17.867 1.502 2.701 1.00 85.50 89 ALA A C 1
ATOM 661 O O . ALA A 1 89 ? 18.515 2.283 2.011 1.00 85.50 89 ALA A O 1
ATOM 662 N N . LEU A 1 90 ? 18.238 0.225 2.858 1.00 90.31 90 LEU A N 1
ATOM 663 C CA . LEU A 1 90 ? 19.405 -0.337 2.179 1.00 90.31 90 LEU A CA 1
ATOM 664 C C . LEU A 1 90 ? 19.219 -0.368 0.656 1.00 90.31 90 LEU A C 1
ATOM 666 O O . LEU A 1 90 ? 20.142 -0.027 -0.081 1.00 90.31 90 LEU A O 1
ATOM 670 N N . ARG A 1 91 ? 18.036 -0.758 0.172 1.00 89.69 91 ARG A N 1
ATOM 671 C CA . ARG A 1 91 ? 17.737 -0.837 -1.266 1.00 89.69 91 ARG A CA 1
ATOM 672 C C . ARG A 1 91 ? 17.856 0.510 -1.966 1.00 89.69 91 ARG A C 1
ATOM 674 O O . ARG A 1 91 ? 18.386 0.563 -3.076 1.00 89.69 91 ARG A O 1
ATOM 681 N N . ASP A 1 92 ? 17.410 1.570 -1.296 1.00 82.69 92 ASP A N 1
ATOM 682 C CA . ASP A 1 92 ? 17.436 2.948 -1.798 1.00 82.69 92 ASP A CA 1
ATOM 683 C C . ASP A 1 92 ? 18.862 3.431 -2.112 1.00 82.69 92 ASP A C 1
ATOM 685 O O . ASP A 1 92 ? 19.100 4.080 -3.126 1.00 82.69 92 ASP A O 1
ATOM 689 N N . VAL A 1 93 ? 19.844 3.017 -1.305 1.00 88.75 93 VAL A N 1
ATOM 690 C CA . VAL A 1 93 ? 21.256 3.412 -1.467 1.00 88.75 93 VAL A CA 1
ATOM 691 C C . VAL A 1 93 ? 22.123 2.366 -2.178 1.00 88.75 93 VAL A C 1
ATOM 693 O O . VAL A 1 93 ? 23.332 2.549 -2.299 1.00 88.7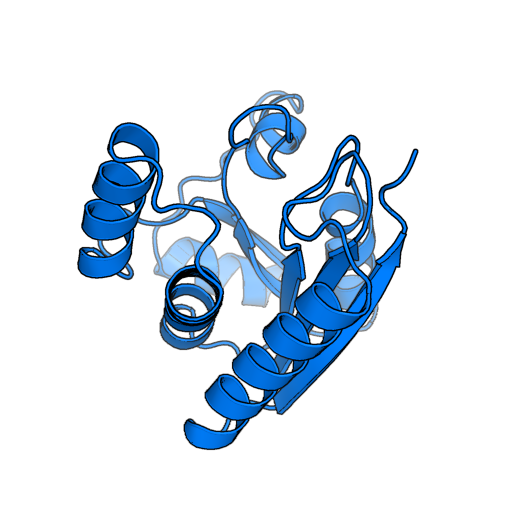5 93 VAL A O 1
ATOM 696 N N . THR A 1 94 ? 21.534 1.261 -2.649 1.00 92.69 94 THR A N 1
ATOM 697 C CA . THR A 1 94 ? 22.261 0.156 -3.314 1.00 92.69 94 THR A CA 1
ATOM 698 C C . THR A 1 94 ? 21.738 -0.177 -4.709 1.00 92.69 94 THR A C 1
ATOM 700 O O . THR A 1 94 ? 22.150 -1.183 -5.280 1.00 92.69 94 THR A O 1
ATOM 703 N N . ALA A 1 95 ? 20.851 0.652 -5.271 1.00 89.50 95 ALA A N 1
ATOM 704 C CA . ALA A 1 95 ? 20.242 0.432 -6.586 1.00 89.50 95 ALA A CA 1
ATOM 705 C C . ALA A 1 95 ? 19.536 -0.937 -6.707 1.00 89.50 95 ALA A C 1
ATOM 707 O O . ALA A 1 95 ? 19.631 -1.613 -7.725 1.00 89.50 95 ALA A O 1
ATOM 708 N N . THR A 1 96 ? 18.828 -1.352 -5.650 1.00 90.56 96 THR A N 1
ATOM 709 C CA . THR A 1 96 ? 18.065 -2.620 -5.609 1.00 90.56 96 THR A CA 1
ATOM 710 C C . THR A 1 96 ? 16.575 -2.399 -5.305 1.00 90.56 96 THR A C 1
ATOM 712 O O . THR A 1 96 ? 15.867 -3.265 -4.776 1.00 90.56 96 THR A O 1
ATOM 715 N N . VAL A 1 97 ? 16.064 -1.203 -5.614 1.00 85.69 97 VAL A N 1
ATOM 716 C CA . VAL A 1 97 ? 14.656 -0.839 -5.391 1.00 85.69 97 VAL A CA 1
ATOM 717 C C . VAL A 1 97 ? 13.732 -1.529 -6.394 1.00 85.69 97 VAL A C 1
ATOM 719 O O . VAL A 1 97 ? 12.690 -2.038 -5.989 1.00 85.69 97 VAL A O 1
ATOM 722 N N . ASP A 1 98 ? 14.115 -1.604 -7.664 1.00 83.94 98 ASP A N 1
ATOM 723 C CA . ASP A 1 98 ? 13.298 -2.041 -8.805 1.00 83.94 98 ASP A CA 1
ATOM 724 C C . ASP A 1 98 ? 13.179 -3.571 -8.974 1.00 83.94 98 ASP A C 1
ATOM 726 O O . ASP A 1 98 ? 12.627 -4.067 -9.954 1.00 83.94 98 ASP A O 1
ATOM 730 N N . ILE A 1 99 ? 13.621 -4.346 -7.982 1.00 91.81 99 ILE A N 1
ATOM 731 C CA . ILE A 1 99 ? 13.533 -5.810 -7.979 1.00 91.81 99 ILE A CA 1
ATOM 732 C C . ILE A 1 99 ? 12.130 -6.256 -7.536 1.00 91.81 99 ILE A C 1
ATOM 734 O O . ILE A 1 99 ? 11.768 -6.123 -6.364 1.00 91.81 99 ILE A O 1
ATOM 738 N N . ILE A 1 100 ? 11.354 -6.851 -8.451 1.00 94.06 100 ILE A N 1
ATOM 739 C CA . ILE A 1 100 ? 9.941 -7.233 -8.242 1.00 94.06 100 ILE A CA 1
ATOM 740 C C . ILE A 1 100 ? 9.697 -8.028 -6.942 1.00 94.06 100 ILE A C 1
ATOM 742 O O . ILE A 1 100 ? 8.842 -7.603 -6.161 1.00 94.06 100 ILE A O 1
ATOM 746 N N . PRO A 1 101 ? 10.434 -9.114 -6.627 1.00 95.44 101 PRO A N 1
ATOM 747 C CA . PRO A 1 101 ? 10.253 -9.827 -5.359 1.00 95.44 101 PRO A CA 1
ATOM 748 C C . PRO A 1 101 ? 10.431 -8.950 -4.110 1.00 95.44 101 PRO A C 1
ATOM 750 O O . PRO A 1 101 ? 9.717 -9.122 -3.118 1.00 95.44 101 PRO A O 1
ATOM 753 N N . LEU A 1 102 ? 11.357 -7.984 -4.147 1.00 93.81 102 LEU A N 1
ATOM 754 C CA . LEU A 1 102 ? 11.606 -7.065 -3.032 1.00 93.81 102 LEU A CA 1
ATOM 755 C C . LEU A 1 102 ? 10.518 -5.992 -2.933 1.00 93.81 102 LEU A C 1
ATOM 757 O O . LEU A 1 102 ? 10.134 -5.611 -1.830 1.00 93.81 102 LEU A O 1
ATOM 761 N N . ILE A 1 103 ? 9.979 -5.526 -4.063 1.00 92.06 103 ILE A N 1
ATOM 762 C CA . ILE A 1 103 ? 8.814 -4.632 -4.077 1.00 92.06 103 ILE A CA 1
ATOM 763 C C . ILE A 1 103 ? 7.598 -5.361 -3.499 1.00 92.06 103 ILE A C 1
ATOM 765 O O . ILE A 1 103 ? 6.987 -4.872 -2.551 1.00 92.06 103 ILE A O 1
ATOM 769 N N . ALA A 1 104 ? 7.279 -6.547 -4.020 1.00 95.50 104 ALA A N 1
ATOM 770 C CA . ALA A 1 104 ? 6.103 -7.310 -3.619 1.00 95.50 104 ALA A CA 1
ATOM 771 C C . ALA A 1 104 ? 6.129 -7.670 -2.126 1.00 95.50 104 ALA A C 1
ATOM 773 O O . ALA A 1 104 ? 5.159 -7.415 -1.412 1.00 95.50 104 ALA A O 1
ATOM 774 N N . SER A 1 105 ? 7.251 -8.201 -1.628 1.00 94.25 105 SER A N 1
ATOM 775 C CA . SER A 1 105 ? 7.415 -8.525 -0.202 1.00 94.25 105 SER A CA 1
ATOM 776 C C . SER A 1 105 ? 7.370 -7.281 0.687 1.00 94.25 105 SER A C 1
ATOM 778 O O . SER A 1 105 ? 6.717 -7.298 1.735 1.00 94.25 105 SER A O 1
ATOM 780 N N . SER A 1 106 ? 7.984 -6.176 0.256 1.00 90.50 106 SER A N 1
ATOM 781 C CA . SER A 1 106 ? 7.938 -4.912 0.988 1.00 90.50 106 SER A CA 1
ATOM 782 C C . SER A 1 106 ? 6.511 -4.388 1.116 1.00 90.50 106 SER A C 1
ATOM 784 O O . SER A 1 106 ? 6.048 -4.086 2.218 1.00 90.50 106 SER A O 1
ATOM 786 N N . VAL A 1 107 ? 5.774 -4.306 0.008 1.00 91.44 107 VAL A N 1
ATOM 787 C CA . VAL A 1 107 ? 4.383 -3.841 0.007 1.00 91.44 107 VAL A CA 1
ATOM 788 C C . VAL A 1 107 ? 3.512 -4.760 0.858 1.00 91.44 107 VAL A C 1
ATOM 790 O O . VAL A 1 107 ? 2.846 -4.288 1.782 1.00 91.44 107 VAL A O 1
ATOM 793 N N . MET A 1 108 ? 3.540 -6.066 0.588 1.00 93.81 108 MET A N 1
ATOM 794 C CA . MET A 1 108 ? 2.619 -7.014 1.209 1.00 93.81 108 MET A CA 1
ATOM 795 C C . MET A 1 108 ? 2.891 -7.218 2.698 1.00 93.81 108 MET A C 1
ATOM 797 O O . MET A 1 108 ? 1.933 -7.275 3.465 1.00 93.81 108 MET A O 1
ATOM 801 N N . SER A 1 109 ? 4.152 -7.239 3.145 1.00 91.12 109 SER A N 1
ATOM 802 C CA . SER A 1 109 ? 4.479 -7.373 4.575 1.00 91.12 109 SER A CA 1
ATOM 803 C C . SER A 1 109 ? 3.809 -6.284 5.420 1.00 91.12 109 SER A C 1
ATOM 805 O O . SER A 1 109 ? 3.194 -6.592 6.441 1.00 91.12 109 SER A O 1
ATOM 807 N N . LYS A 1 110 ? 3.819 -5.029 4.945 1.00 86.19 110 LYS A N 1
ATOM 808 C CA . LYS A 1 110 ? 3.116 -3.905 5.585 1.00 86.19 110 LYS A CA 1
ATOM 809 C C . LYS A 1 110 ? 1.608 -4.126 5.649 1.00 86.19 110 LYS A C 1
ATOM 811 O O . LYS A 1 110 ? 0.991 -3.869 6.678 1.00 86.19 110 LYS A O 1
ATOM 816 N N . LYS A 1 111 ? 0.998 -4.574 4.548 1.00 88.31 111 LYS A N 1
ATOM 817 C CA . LYS A 1 111 ? -0.460 -4.771 4.470 1.00 88.31 111 LYS A CA 1
ATOM 818 C C . LYS A 1 111 ? -0.940 -5.911 5.365 1.00 88.31 111 LYS A C 1
ATOM 820 O O . LYS A 1 111 ? -1.961 -5.778 6.038 1.00 88.31 111 LYS A O 1
ATOM 825 N N . ILE A 1 112 ? -0.170 -6.994 5.410 1.00 88.19 112 ILE A N 1
ATOM 826 C CA . ILE A 1 112 ? -0.441 -8.165 6.244 1.00 88.19 112 ILE A CA 1
ATOM 827 C C . ILE A 1 112 ? -0.282 -7.805 7.724 1.00 88.19 112 ILE A C 1
ATOM 829 O O . ILE A 1 112 ? -1.178 -8.095 8.516 1.00 88.19 112 ILE A O 1
ATOM 833 N N . ALA A 1 113 ? 0.803 -7.117 8.092 1.00 84.19 113 ALA A N 1
ATOM 834 C CA . ALA A 1 113 ? 1.050 -6.688 9.468 1.00 84.19 113 ALA A CA 1
ATOM 835 C C . ALA A 1 113 ? 0.014 -5.667 9.972 1.00 84.19 113 ALA A C 1
ATOM 837 O O . ALA A 1 113 ? -0.335 -5.681 11.147 1.00 84.19 113 ALA A O 1
ATOM 838 N N . ALA A 1 114 ? -0.536 -4.827 9.087 1.00 81.00 114 ALA A N 1
ATOM 839 C CA . ALA A 1 114 ? -1.634 -3.917 9.420 1.00 81.00 114 ALA A CA 1
ATOM 840 C C . ALA A 1 114 ? -2.976 -4.639 9.690 1.00 81.00 114 ALA A C 1
ATOM 842 O O . ALA A 1 114 ? -3.944 -4.004 10.110 1.00 81.00 114 ALA A O 1
ATOM 843 N N . GLY A 1 115 ? -3.064 -5.952 9.441 1.00 83.88 115 GLY A N 1
ATOM 844 C CA . GLY A 1 115 ? -4.252 -6.756 9.733 1.00 83.88 115 GLY A CA 1
ATOM 845 C C . GLY A 1 115 ? -5.440 -6.469 8.811 1.00 83.88 115 GLY A C 1
ATOM 846 O O . GLY A 1 115 ? -6.588 -6.546 9.256 1.00 83.88 115 GLY A O 1
ATOM 847 N N . SER A 1 116 ? -5.173 -6.100 7.554 1.00 85.25 116 SER A N 1
ATOM 848 C CA . SER A 1 116 ? -6.213 -5.920 6.531 1.00 85.25 116 SER A CA 1
ATOM 849 C C . SER A 1 116 ? -6.777 -7.272 6.099 1.00 85.25 116 SER A C 1
ATOM 851 O O . SER A 1 116 ? -6.017 -8.216 5.896 1.00 85.25 116 SER A O 1
ATOM 853 N N . ASP A 1 117 ? -8.098 -7.368 5.944 1.00 90.88 117 ASP A N 1
ATOM 854 C CA . ASP A 1 117 ? -8.768 -8.604 5.511 1.00 90.88 117 ASP A CA 1
ATOM 855 C C . ASP A 1 117 ? -8.867 -8.670 3.984 1.00 90.88 117 ASP A C 1
ATOM 857 O O . ASP A 1 117 ? -8.711 -9.742 3.402 1.00 90.88 117 ASP A O 1
ATOM 861 N N . ALA A 1 118 ? -9.058 -7.506 3.350 1.00 94.31 118 ALA A N 1
ATOM 862 C CA . ALA A 1 118 ? -9.025 -7.346 1.903 1.00 94.31 118 ALA A CA 1
ATOM 863 C C . ALA A 1 118 ? -8.077 -6.214 1.477 1.00 94.31 118 ALA A C 1
ATOM 865 O O . ALA A 1 118 ? -8.028 -5.157 2.115 1.00 94.31 118 ALA A O 1
ATOM 866 N N . ILE A 1 119 ? -7.332 -6.437 0.395 1.00 95.19 119 ILE A N 1
ATOM 867 C CA . ILE A 1 119 ? -6.282 -5.554 -0.113 1.00 95.19 119 ILE A CA 1
ATOM 868 C C . ILE A 1 119 ? -6.537 -5.282 -1.599 1.00 95.19 119 ILE A C 1
ATOM 870 O O . ILE A 1 119 ? -6.516 -6.193 -2.426 1.00 95.19 119 ILE A O 1
ATOM 874 N N . LEU A 1 120 ? -6.735 -4.010 -1.942 1.00 96.06 120 LEU A N 1
ATOM 875 C CA . LEU A 1 120 ? -6.738 -3.532 -3.322 1.00 96.06 120 LEU A CA 1
ATOM 876 C C . LEU A 1 120 ? -5.357 -2.976 -3.677 1.00 96.06 120 LEU A C 1
ATOM 878 O O . LEU A 1 120 ? -4.862 -2.046 -3.039 1.00 96.06 120 LEU A O 1
ATOM 882 N N . LEU A 1 121 ? -4.745 -3.523 -4.716 1.00 97.00 121 LEU A N 1
ATOM 883 C CA . LEU A 1 121 ? -3.453 -3.098 -5.235 1.00 97.00 121 LEU A CA 1
ATOM 884 C C . LEU A 1 121 ? -3.664 -2.289 -6.512 1.00 97.00 121 LEU A C 1
ATOM 886 O O . LEU A 1 121 ? -4.284 -2.754 -7.461 1.00 97.00 121 LEU A O 1
ATOM 890 N N . ASP A 1 122 ? -3.138 -1.079 -6.531 1.00 96.56 122 ASP A N 1
ATOM 891 C CA . ASP A 1 122 ? -3.067 -0.210 -7.695 1.00 96.56 122 ASP A CA 1
ATOM 892 C C . ASP A 1 122 ? -1.626 -0.233 -8.200 1.00 96.56 122 ASP A C 1
ATOM 894 O O . ASP A 1 122 ? -0.725 0.345 -7.584 1.00 96.56 122 ASP A O 1
ATOM 898 N N . VAL A 1 123 ? -1.406 -1.018 -9.252 1.00 96.62 123 VAL A N 1
ATOM 899 C CA . VAL A 1 123 ? -0.092 -1.243 -9.845 1.00 96.62 123 VAL A CA 1
ATOM 900 C C . VAL A 1 123 ? 0.053 -0.322 -11.042 1.00 96.62 123 VAL A C 1
ATOM 902 O O . VAL A 1 123 ? -0.517 -0.544 -12.109 1.00 96.62 123 VAL A O 1
ATOM 905 N N . THR A 1 124 ? 0.815 0.738 -10.844 1.00 95.00 124 THR A N 1
ATOM 906 C CA . THR A 1 124 ? 1.032 1.780 -11.840 1.00 95.00 124 THR A CA 1
ATOM 907 C C . THR A 1 124 ? 2.045 1.318 -12.888 1.00 95.00 124 THR A C 1
ATOM 909 O O . THR A 1 124 ? 3.026 0.642 -12.566 1.00 95.00 124 THR A O 1
ATOM 912 N N . VAL A 1 125 ? 1.820 1.688 -14.149 1.00 96.31 125 VAL A N 1
ATOM 913 C CA . VAL A 1 125 ? 2.724 1.407 -15.274 1.00 96.31 125 VAL A CA 1
ATOM 914 C C . VAL A 1 125 ? 2.941 2.653 -16.129 1.00 96.31 125 VAL A C 1
ATOM 916 O O . VAL A 1 125 ? 1.985 3.363 -16.432 1.00 96.31 125 VAL A O 1
ATOM 919 N N . GLY A 1 126 ? 4.186 2.915 -16.524 1.00 93.94 126 GLY A N 1
ATOM 920 C CA . GLY A 1 126 ? 4.553 4.034 -17.397 1.00 93.94 126 GLY A CA 1
ATOM 921 C C . GLY A 1 126 ? 5.705 4.883 -16.861 1.00 93.94 126 GLY A C 1
ATOM 922 O O . GLY A 1 126 ? 6.407 4.509 -15.917 1.00 93.94 126 GLY A O 1
ATOM 923 N N . ASP A 1 127 ? 5.912 6.048 -17.473 1.00 90.81 127 ASP A N 1
ATOM 924 C CA . ASP A 1 127 ? 7.087 6.894 -17.233 1.00 90.81 127 ASP A CA 1
ATOM 925 C C . ASP A 1 127 ? 7.192 7.401 -15.789 1.00 90.81 127 ASP A C 1
ATOM 927 O O . ASP A 1 127 ? 8.293 7.428 -15.238 1.00 90.81 127 ASP A O 1
ATOM 931 N N . GLY A 1 128 ? 6.063 7.701 -15.144 1.00 89.00 128 GLY A N 1
ATOM 932 C CA . GLY A 1 128 ? 5.984 8.114 -13.740 1.00 89.00 128 GLY A CA 1
ATOM 933 C C . GLY A 1 128 ? 5.810 6.968 -12.736 1.00 89.00 128 GLY A C 1
ATOM 934 O O . GLY A 1 128 ? 5.609 7.232 -11.551 1.00 89.00 128 GLY A O 1
ATOM 935 N N . ALA A 1 129 ? 5.835 5.706 -13.180 1.00 90.00 129 ALA A N 1
ATOM 936 C CA . ALA A 1 129 ? 5.736 4.528 -12.315 1.00 90.00 129 ALA A CA 1
ATOM 937 C C . ALA A 1 129 ? 7.092 3.845 -12.101 1.00 90.00 129 ALA A C 1
ATOM 939 O O . ALA A 1 129 ? 8.052 4.069 -12.840 1.00 90.00 129 ALA A O 1
ATOM 940 N N . PHE A 1 130 ? 7.156 2.944 -11.117 1.00 84.88 130 PHE A N 1
ATOM 941 C CA . PHE A 1 130 ? 8.288 2.021 -10.982 1.00 84.88 130 PHE A CA 1
ATOM 942 C C . PHE A 1 130 ? 8.339 1.026 -12.141 1.00 84.88 130 PHE A C 1
ATOM 944 O O . PHE A 1 130 ? 9.406 0.784 -12.696 1.00 84.88 130 PHE A O 1
ATOM 951 N N . MET A 1 131 ? 7.189 0.463 -12.517 1.00 91.88 131 MET A N 1
ATOM 952 C CA . MET A 1 131 ? 7.098 -0.500 -13.610 1.00 91.88 131 MET A CA 1
ATOM 953 C C . MET A 1 131 ? 6.958 0.242 -14.938 1.00 91.88 131 MET A C 1
ATOM 955 O O . MET A 1 131 ? 6.048 1.051 -15.113 1.00 91.88 131 MET A O 1
ATOM 959 N N . LYS A 1 132 ? 7.868 -0.025 -15.879 1.00 92.38 132 LYS A N 1
ATOM 960 C CA . LYS A 1 132 ? 7.873 0.632 -17.197 1.00 92.38 132 LYS A CA 1
ATOM 961 C C . LYS A 1 132 ? 7.091 -0.146 -18.249 1.00 92.38 132 LYS A C 1
ATOM 963 O O . LYS A 1 132 ? 6.506 0.462 -19.138 1.00 92.38 132 LYS A O 1
ATOM 968 N N . SER A 1 133 ? 7.054 -1.471 -18.129 1.00 95.50 133 SER A N 1
ATOM 969 C CA . SER A 1 133 ? 6.329 -2.356 -19.038 1.00 95.50 133 SER A CA 1
ATOM 970 C C . SER A 1 133 ? 5.047 -2.891 -18.395 1.00 95.50 133 SER A C 1
ATOM 972 O O . SER A 1 133 ? 4.938 -3.022 -17.170 1.00 95.50 133 SER A O 1
ATOM 974 N N . VAL A 1 134 ? 4.056 -3.213 -19.229 1.00 96.94 134 VAL A N 1
ATOM 975 C CA . VAL A 1 134 ? 2.807 -3.841 -18.770 1.00 96.94 134 VAL A CA 1
ATOM 976 C C . VAL A 1 134 ? 3.086 -5.260 -18.277 1.00 96.94 134 VAL A C 1
ATOM 978 O O . VAL A 1 134 ? 2.424 -5.738 -17.358 1.00 96.94 134 VAL A O 1
ATOM 981 N N . GLU A 1 135 ? 4.076 -5.924 -18.859 1.00 97.56 135 GLU A N 1
ATOM 982 C CA . GLU A 1 135 ? 4.550 -7.251 -18.494 1.00 97.56 135 GLU A CA 1
ATOM 983 C C . GLU A 1 135 ? 5.084 -7.272 -17.056 1.00 97.56 135 GLU A C 1
ATOM 985 O O . GLU A 1 135 ? 4.615 -8.077 -16.249 1.00 97.56 135 GLU A O 1
ATOM 990 N N . ASP A 1 136 ? 5.973 -6.340 -16.700 1.00 96.00 136 ASP A N 1
ATOM 991 C CA . ASP A 1 136 ? 6.517 -6.230 -15.340 1.00 96.00 136 ASP A CA 1
ATOM 992 C C . ASP A 1 136 ? 5.432 -5.838 -14.334 1.00 96.00 136 ASP A C 1
ATOM 994 O O . ASP A 1 136 ? 5.354 -6.403 -13.242 1.00 96.00 136 ASP A O 1
ATOM 998 N N . ALA A 1 137 ? 4.532 -4.923 -14.714 1.00 97.06 137 ALA A N 1
ATOM 999 C CA . ALA A 1 137 ? 3.390 -4.549 -13.884 1.00 97.06 137 ALA A CA 1
ATOM 1000 C C . ALA A 1 137 ? 2.458 -5.743 -13.619 1.00 97.06 137 ALA A C 1
ATOM 1002 O O . ALA A 1 137 ? 2.023 -5.947 -12.485 1.00 97.06 137 ALA A O 1
ATOM 1003 N N . ARG A 1 138 ? 2.186 -6.577 -14.633 1.00 98.19 138 ARG A N 1
ATOM 1004 C CA . ARG A 1 138 ? 1.416 -7.822 -14.476 1.00 98.19 138 ARG A CA 1
ATOM 1005 C C . ARG A 1 138 ? 2.133 -8.813 -13.572 1.00 98.19 138 ARG A C 1
ATOM 1007 O O . ARG A 1 138 ? 1.486 -9.396 -12.704 1.00 98.19 138 ARG A O 1
ATOM 1014 N N . LEU A 1 139 ? 3.443 -8.980 -13.740 1.00 98.06 139 LEU A N 1
ATOM 1015 C CA . LEU A 1 139 ? 4.240 -9.873 -12.903 1.00 98.06 139 LEU A CA 1
ATOM 1016 C C . LEU A 1 139 ? 4.224 -9.424 -11.436 1.00 98.06 139 LEU A C 1
ATOM 1018 O O . LEU A 1 139 ? 3.977 -10.238 -10.543 1.00 98.06 139 LEU A O 1
ATOM 1022 N N . LEU A 1 140 ? 4.415 -8.130 -11.177 1.00 97.81 140 LEU A N 1
ATOM 1023 C CA . LEU A 1 140 ? 4.341 -7.553 -9.837 1.00 97.81 140 LEU A CA 1
ATOM 1024 C C . LEU A 1 140 ? 2.938 -7.704 -9.228 1.00 97.81 140 LEU A C 1
ATOM 1026 O O . LEU A 1 140 ? 2.810 -8.152 -8.087 1.00 97.81 140 LEU A O 1
ATOM 1030 N N . ALA A 1 141 ? 1.888 -7.377 -9.988 1.00 98.19 141 ALA A N 1
ATOM 1031 C CA . ALA A 1 141 ? 0.498 -7.517 -9.559 1.00 98.19 141 ALA A CA 1
ATOM 1032 C C . ALA A 1 141 ? 0.170 -8.963 -9.167 1.00 98.19 141 ALA A C 1
ATOM 1034 O O . ALA A 1 141 ? -0.327 -9.201 -8.066 1.00 98.19 141 ALA A O 1
ATOM 1035 N N . GLN A 1 142 ? 0.503 -9.923 -10.033 1.00 98.31 142 GLN A N 1
ATOM 1036 C CA . GLN A 1 142 ? 0.262 -11.343 -9.791 1.00 98.31 142 GLN A CA 1
ATOM 1037 C C . GLN A 1 142 ? 1.025 -11.834 -8.556 1.00 98.31 142 GLN A C 1
ATOM 1039 O O . GLN A 1 142 ? 0.429 -12.442 -7.671 1.00 98.31 142 GLN A O 1
ATOM 1044 N N . THR A 1 143 ? 2.306 -11.471 -8.433 1.00 98.06 143 THR A N 1
ATOM 1045 C CA . THR A 1 143 ? 3.140 -11.829 -7.274 1.00 98.06 143 THR A CA 1
ATOM 1046 C C . THR A 1 143 ? 2.521 -11.339 -5.961 1.00 98.06 143 THR A C 1
ATOM 1048 O O . THR A 1 143 ? 2.449 -12.086 -4.987 1.00 98.06 143 THR A O 1
ATOM 1051 N N . MET A 1 144 ? 2.046 -10.091 -5.912 1.00 98.06 144 MET A N 1
ATOM 1052 C CA . MET A 1 144 ? 1.427 -9.538 -4.703 1.00 98.06 144 MET A CA 1
ATOM 1053 C C . MET A 1 144 ? 0.062 -10.169 -4.394 1.00 98.06 144 MET A C 1
ATOM 1055 O O . MET A 1 144 ? -0.236 -10.428 -3.227 1.00 98.06 144 MET A O 1
ATOM 1059 N N . VAL A 1 145 ? -0.748 -10.455 -5.420 1.00 98.19 145 VAL A N 1
ATOM 1060 C CA . VAL A 1 145 ? -2.025 -11.169 -5.263 1.00 98.19 145 VAL A CA 1
ATOM 1061 C C . VAL A 1 145 ? -1.801 -12.569 -4.696 1.00 98.19 145 VAL A C 1
ATOM 1063 O O . VAL A 1 145 ? -2.488 -12.959 -3.751 1.00 98.19 145 VAL A O 1
ATOM 1066 N N . ASP A 1 146 ? -0.822 -13.306 -5.218 1.00 98.06 146 ASP A N 1
ATOM 1067 C CA . ASP A 1 146 ? -0.516 -14.664 -4.766 1.00 98.06 146 ASP A CA 1
ATOM 1068 C C . ASP A 1 146 ? 0.029 -14.679 -3.336 1.00 98.06 146 ASP A C 1
ATOM 1070 O O . ASP A 1 146 ? -0.401 -15.503 -2.525 1.00 98.06 146 ASP A O 1
ATOM 1074 N N . LEU A 1 147 ? 0.889 -13.717 -2.976 1.00 97.12 147 LEU A N 1
ATOM 1075 C CA . LEU A 1 147 ? 1.334 -13.532 -1.592 1.00 97.12 147 LEU A CA 1
ATOM 1076 C C . LEU A 1 147 ? 0.151 -13.301 -0.649 1.00 97.12 147 LEU A C 1
ATOM 1078 O O . LEU A 1 147 ? 0.059 -13.967 0.380 1.00 97.12 147 LEU A O 1
ATOM 1082 N N . GLY A 1 148 ? -0.770 -12.403 -1.002 1.00 96.56 148 GLY A N 1
ATOM 1083 C CA . GLY A 1 148 ? -1.956 -12.123 -0.193 1.00 96.56 148 GLY A CA 1
ATOM 1084 C C . GLY A 1 148 ? -2.845 -13.354 -0.011 1.00 96.56 148 GLY A C 1
ATOM 1085 O O . GLY A 1 148 ? -3.200 -13.696 1.118 1.00 96.56 148 GLY A O 1
ATOM 1086 N N . LYS A 1 149 ? -3.114 -14.090 -1.095 1.00 96.19 149 LYS A N 1
ATOM 1087 C CA . LYS A 1 149 ? -3.873 -15.350 -1.048 1.00 96.19 149 LYS A CA 1
ATOM 1088 C C . LYS A 1 149 ? -3.192 -16.408 -0.180 1.00 96.19 149 LYS A C 1
ATOM 1090 O O . LYS A 1 149 ? -3.870 -17.074 0.597 1.00 96.19 149 LYS A O 1
ATOM 1095 N N . SER A 1 150 ? -1.865 -16.530 -0.263 1.00 96.88 150 SER A N 1
ATOM 1096 C CA . SER A 1 150 ? -1.092 -17.523 0.500 1.00 96.88 150 SER A CA 1
ATOM 1097 C C . SER A 1 150 ? -1.218 -17.363 2.020 1.00 96.88 150 SER A C 1
ATOM 1099 O O . SER A 1 150 ? -1.097 -18.339 2.755 1.00 96.88 150 SER A O 1
ATOM 1101 N N . VAL A 1 151 ? -1.515 -16.146 2.489 1.00 95.56 151 VAL A N 1
ATOM 1102 C CA . VAL A 1 151 ? -1.718 -15.823 3.910 1.00 95.56 151 VAL A CA 1
ATOM 1103 C C . VAL A 1 151 ? -3.188 -15.539 4.252 1.00 95.56 151 VAL A C 1
ATOM 1105 O O . VAL A 1 151 ? -3.481 -14.918 5.275 1.00 95.56 151 VAL A O 1
ATOM 1108 N N . GLY A 1 152 ? -4.117 -15.975 3.393 1.00 95.75 152 GLY A N 1
ATOM 1109 C CA . GLY A 1 152 ? -5.560 -15.898 3.630 1.00 95.75 152 GLY A CA 1
ATOM 1110 C C . GLY A 1 152 ? -6.151 -14.489 3.553 1.00 95.75 152 GLY A C 1
ATOM 1111 O O . GLY A 1 152 ? -7.120 -14.203 4.252 1.00 95.75 152 GLY A O 1
ATOM 1112 N N . ARG A 1 153 ? -5.561 -13.587 2.756 1.00 95.25 153 ARG A N 1
ATOM 1113 C CA . ARG A 1 153 ? -6.079 -12.228 2.526 1.00 95.25 153 ARG A CA 1
ATOM 1114 C C . ARG A 1 153 ? -6.701 -12.112 1.143 1.00 95.25 153 ARG A C 1
ATOM 1116 O O . ARG A 1 153 ? -6.051 -12.415 0.140 1.00 95.25 153 ARG A O 1
ATOM 1123 N N . GLU A 1 154 ? -7.923 -11.593 1.082 1.00 97.12 154 GLU A N 1
ATOM 1124 C CA . GLU A 1 154 ? -8.589 -11.286 -0.185 1.00 97.12 154 GLU A CA 1
ATOM 1125 C C . GLU A 1 154 ? -7.809 -10.186 -0.902 1.00 97.12 154 GLU A C 1
ATOM 1127 O O . GLU A 1 154 ? -7.732 -9.058 -0.426 1.00 97.12 154 GLU A O 1
ATOM 1132 N N . THR A 1 155 ? -7.169 -10.506 -2.024 1.00 97.69 155 THR A N 1
ATOM 1133 C CA . THR A 1 155 ? -6.251 -9.571 -2.685 1.00 97.69 155 THR A CA 1
ATOM 1134 C C . THR A 1 155 ? -6.589 -9.457 -4.158 1.00 97.69 155 THR A C 1
ATOM 1136 O O . THR A 1 155 ? -6.617 -10.453 -4.881 1.00 97.69 155 THR A O 1
ATOM 1139 N N . VAL A 1 156 ? -6.828 -8.227 -4.601 1.00 97.75 156 VAL A N 1
ATOM 1140 C CA . VAL A 1 156 ? -7.123 -7.889 -5.995 1.00 97.75 156 VAL A CA 1
ATOM 1141 C C . VAL A 1 156 ? -6.180 -6.795 -6.463 1.00 97.75 156 VAL A C 1
ATOM 1143 O O . VAL A 1 156 ? -5.795 -5.927 -5.681 1.00 97.75 156 VAL A O 1
ATOM 1146 N N . ALA A 1 157 ? -5.809 -6.827 -7.739 1.00 97.94 157 ALA A N 1
ATOM 1147 C CA . ALA A 1 157 ? -4.945 -5.824 -8.339 1.00 97.94 157 ALA A CA 1
ATOM 1148 C C . ALA A 1 157 ? -5.588 -5.221 -9.588 1.00 97.94 157 ALA A C 1
ATOM 1150 O O . ALA A 1 157 ? -6.219 -5.924 -10.376 1.00 97.94 157 ALA A O 1
ATOM 1151 N N . VAL A 1 158 ? -5.391 -3.920 -9.771 1.00 97.69 158 VAL A N 1
ATOM 1152 C CA . VAL A 1 158 ? -5.692 -3.185 -10.998 1.00 97.69 158 VAL A CA 1
ATOM 1153 C C . VAL A 1 158 ? -4.397 -2.588 -11.529 1.00 97.69 158 VAL A C 1
ATOM 1155 O O . VAL A 1 158 ? -3.556 -2.144 -10.749 1.00 97.69 158 VAL A O 1
ATOM 1158 N N . ILE A 1 159 ? -4.226 -2.604 -12.850 1.00 97.69 159 ILE A N 1
ATOM 1159 C CA . ILE A 1 159 ? -3.079 -1.979 -13.511 1.00 97.69 159 ILE A CA 1
ATOM 1160 C C . ILE A 1 159 ? -3.539 -0.646 -14.089 1.00 97.69 159 ILE A C 1
ATOM 1162 O O . ILE A 1 159 ? -4.514 -0.609 -14.843 1.00 97.69 159 ILE A O 1
ATOM 1166 N N . THR A 1 160 ? -2.859 0.439 -13.728 1.00 96.81 160 THR A N 1
ATOM 1167 C CA . THR A 1 160 ? -3.254 1.810 -14.077 1.00 96.81 160 THR A CA 1
ATOM 1168 C C . THR A 1 160 ? -2.135 2.551 -14.800 1.00 96.81 160 THR A C 1
ATOM 1170 O O . THR A 1 160 ? -0.950 2.343 -14.548 1.00 96.81 160 THR A O 1
ATOM 1173 N N . ASN A 1 161 ? -2.518 3.417 -15.738 1.00 95.56 161 ASN A N 1
ATOM 1174 C CA . ASN A 1 161 ? -1.578 4.203 -16.531 1.00 95.56 161 ASN A CA 1
ATOM 1175 C C . ASN A 1 161 ? -0.964 5.344 -15.694 1.00 95.56 161 ASN A C 1
ATOM 1177 O O . ASN A 1 161 ? -1.690 6.078 -15.026 1.00 95.56 161 ASN A O 1
ATOM 1181 N N . MET A 1 162 ? 0.356 5.494 -15.778 1.00 94.69 162 MET A N 1
ATOM 1182 C CA . MET A 1 162 ? 1.179 6.537 -15.160 1.00 94.69 162 MET A CA 1
ATOM 1183 C C . MET A 1 162 ? 2.211 7.101 -16.160 1.00 94.69 162 MET A C 1
ATOM 1185 O O . MET A 1 162 ? 3.299 7.529 -15.784 1.00 94.69 162 MET A O 1
ATOM 1189 N N . SER A 1 163 ? 1.910 7.056 -17.460 1.00 90.94 163 SER A N 1
ATOM 1190 C CA . SER A 1 163 ? 2.690 7.715 -18.521 1.00 90.94 163 SER A CA 1
ATOM 1191 C C . SER A 1 163 ? 2.443 9.228 -18.606 1.00 90.94 163 SER A C 1
ATOM 1193 O O . SER A 1 163 ? 3.048 9.892 -19.441 1.00 90.94 163 SER A O 1
ATOM 1195 N N . GLN A 1 164 ? 1.548 9.769 -17.775 1.00 77.94 164 GLN A N 1
ATOM 1196 C CA . GLN A 1 164 ? 1.227 11.193 -17.666 1.00 77.94 164 GLN A CA 1
ATOM 1197 C C . GLN A 1 164 ? 1.042 11.596 -16.204 1.00 77.94 164 GLN A C 1
ATOM 1199 O O . GLN A 1 164 ? 0.604 10.724 -15.417 1.00 77.94 164 GLN A O 1
#

InterPro domains:
  IPR000053 Thymidine/pyrimidine-nucleoside phosphorylase [PTHR10515] (1-164)
  IPR000312 Glycosyl transferase, family 3 [PF00591] (2-163)
  IPR017872 Pyrimidine-nucleoside phosphorylase, conserved site [PS00647] (33-48)
  IPR035902 Nucleoside phosphorylase/phosphoribosyltransferase catalytic domain superfamily [G3DSA:3.40.1030.10] (1-164)
  IPR035902 Nucleoside phosphorylase/phosphoribosyltransferase catalytic domain superfamily [SSF52418] (1-164)

=== Feature glossary ===
The record interleaves many kinds of information about one protein. Here is each kind framed as the question it answers.

Q: What are the backbone torsion angles?
A: φ (phi) and ψ (psi) are the two rotatable backbone dihedrals per residue: φ is the C(i-1)–N–Cα–C torsion, ψ is the N–Cα–C–N(i+1) torsion, both in degrees on (−180°, 180°]. α-helical residues cluster near (−60°, −45°); β-strand residues near (−120°, +130°). A Ramachandran plot is simply a scatter of (φ, ψ) for every residue.

Q: What is the amino-acid chain?
A: This is the polypeptide sequence — one letter per residue, N-terminus first. Length ranges from a few dozen residues for small domains to over a thousand for large multi-domain proteins.

Q: How mobile is each atom in the crystal?
A: For experimental (PDB) structures, the B-factor (temperature factor) quantifies the positional spread of each atom in the crystal — a combination of thermal vibration and static disorder — in units of Å². High B-factors mark flexible loops or poorly resolved regions; low B-factors mark the rigid, well-ordered core.

Q: Are the domains correctly placed relative to each other?
A: Predicted Aligned Error (PAE) is an AlphaFold confidence matrix: entry (i, j) is the expected error in the position of residue j, in ångströms, when the prediction is superimposed on the true structure at residue i. Low PAE within a block of residues means that block is internally rigid and well-predicted; high PAE between two blocks means their relative placement is uncertain even if each block individually is confident.

Q: How confident is the AlphaFold model at each residue?
A: pLDDT is the predicted lDDT-Cα score: AlphaFold's confidence that the local environment of each residue (all inter-atomic distances within 15 Å) is correctly placed. It is a per-residue number between 0 and 100, with higher meaning more reliable.

Q: What family and function is it annotated with?
A: Functional annotations link the protein to curated databases. InterPro entries identify conserved domains and families by matching the sequence against member-database signatures (Pfam, PROSITE, CDD, …). Gene Ontology (GO) terms describe molecular function, biological process, and cellular component in a co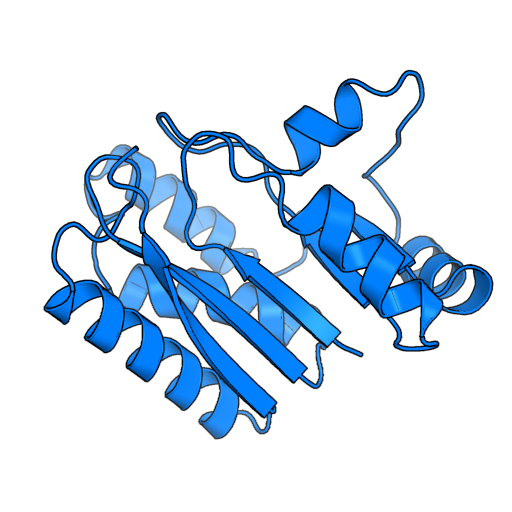ntrolled vocabulary. CATH places the structure in a hierarchical fold classification (Class/Architecture/Topology/Homologous-superfamily). The organism is the source species.

Q: How big and how compact is the whole molecule?
A: Three whole-structure scalars: the radius of gyration (RMS distance of Cα from centroid, in Å), the count of Cα–Cα contacts (pairs closer than 8 Å and separated by more than four residues in sequence — i.e. tertiary, not local, contacts), and the bounding-box dimensions. Together they distinguish compact globular folds from extended fibres or disordered chains.

Q: What known structures does this most resemble?
A: The Foldseek neighbor list gives the closest experimentally determined structures in the PDB, ranked by structural alignment. TM-score near 1 means near-identical fold; near 0.3 means only rough topology match. This is how one finds what a novel AlphaFold prediction most resembles in the solved-structure universe.

Q: Which residues are buried vs exposed?
A: SASA measures how much of the protein is reachable by solvent. It is computed by rolling a water-sized probe over the atomic surface and summing the exposed area (Å²). Per-residue SASA distinguishes core (buried, low SASA) from surface (exposed, high SASA) residues; total SASA is a whole-molecule size measure.

Q: Which residues are in helices, strands, or loops?
A: Eight-state secondary structure (DSSP): H is the canonical α-helix, G the tighter 3₁₀-helix, I the wider π-helix; E/B are β-structure, T and S are turns and bends, and '-' is everything else. DSSP derives these from the pattern of main-chain N–H···O=C hydrogen bonds, not from the sequence.

Q: Where is each backbone atom in 3D?
A: Structure coordinates are given as an mmCIF _atom_site loop: one row per atom with element, residue name, chain id, sequence number, and x/y/z position in Å. Only the four main-chain atoms per residue are included here; side chains are omitted to keep the record compact.

Q: What if only a Cα trace is available?
A: Three-state secondary structure (P-SEA) collapses the eight DSSP classes into helix (a), strand (b), and coil (c). P-SEA assigns these from Cα geometry alone — distances and angles — without requiring backbone oxygens, so it works on any Cα trace.

Q: What do the rendered images show?
A: The six renders are orthographic views along the three Cartesian axes in both directions. Representation (cartoon, sticks, or surface) and color scheme (sequence-rainbow or by-chain) vary across proteins so the training set covers all the common visualization conventions.

Q: What does the local fold look like, residue by residue?
A: Foldseek's 3Di representation compresses backbone geometry into a per-residue letter drawn from a learned twenty-state alphabet. It captures the tertiary interaction pattern around each residue — which residues are packed against it in space, regardless of where they are in sequence.

Q: What do the diagnostic plots show?
A: The contact map is a binary N×N matrix image: pixel (i, j) is dark where Cα_i and Cα_j are within 8 Å and |i−j|>4. Because the |i−j|>4 filter removes local helical contacts, off-diagonal stripes parallel to the main diagonal indicate parallel β-sheets; stripes perpendicular to it indicate antiparallel β-sheets. The Ramachandran plot scatters every residue's (φ, ψ) pair against the sterically allowed regions. The PAE heatmap renders the predicted-aligned-error matrix.